Protein AF-A0AAD3NLC2-F1 (afdb_monomer)

Foldseek 3Di:
DFWWWKKWFQDFDQFDKDKWWKADDAAAPAQKKWKKKWWFDDQQIWMWIWIWHGHHHPDFIKTWIWTGGGNDIPRIDIDTDPDRSNPGIWMWMWGDDQFWTFTDINNHTPDIDGPVVVVVDGDRGDGTIMTMIIMGGDDDDDDPHDPMDIDDPDPGMDIDD

InterPro domains:
  IPR000757 Beta-glucanase-like, N-terminal domain [PF00722] (2-127)
  IPR000757 Beta-glucanase-like, N-terminal domain [PS51762] (1-161)
  IPR008263 Glycoside hydrolase, family 16, active site [PS01034] (47-57)
  IPR013320 Concanavalin A-like lectin/glucanase domain superfamily [SSF49899] (3-128)
  IPR044791 Beta-glucanase/XTH [PTHR31062] (3-128)

Radius of gyration: 15.7 Å; Cα contacts (8 Å, |Δi|>4): 373; chains: 1; bounding box: 37×33×40 Å

pLDDT: mean 82.52, std 20.46, range [28.98, 98.5]

Secondary structure (DSSP, 8-state):
----EEEEEEEEESSEEEEEEEEPPPS--TTEEEEEEEE-SSTT--EEEEEEE--STTSPPEEEEEEEBTTB----EEEE-SS-TTTS-EEEEEEE-SSEEEEEETTEEEEEEE--GGGT---S-SS-EEEEEEEEE-S-----S---EEE-S-S-EEEE-

Mean predicted aligned error: 7.11 Å

Structure (mmCIF, N/CA/C/O backbone):
data_AF-A0AAD3NLC2-F1
#
_entry.id   AF-A0AAD3NLC2-F1
#
loop_
_atom_site.group_PDB
_atom_site.id
_atom_site.type_symbol
_atom_site.label_atom_id
_atom_site.label_alt_id
_atom_site.label_comp_id
_atom_site.label_asym_id
_atom_site.label_entity_id
_atom_site.label_seq_id
_atom_site.pdbx_PDB_ins_code
_atom_site.Cartn_x
_atom_site.Cartn_y
_atom_site.Cartn_z
_atom_site.occupancy
_atom_site.B_iso_or_equiv
_atom_site.auth_seq_id
_atom_site.auth_comp_id
_atom_site.auth_asym_id
_atom_site.auth_atom_id
_atom_site.pdbx_PDB_model_num
ATOM 1 N N . MET A 1 1 ? 18.448 20.908 -5.178 1.00 39.31 1 MET A N 1
ATOM 2 C CA . MET A 1 1 ? 18.043 19.613 -4.591 1.00 39.31 1 MET A CA 1
ATOM 3 C C . MET A 1 1 ? 16.812 19.153 -5.346 1.00 39.31 1 MET A C 1
ATOM 5 O O . MET A 1 1 ? 15.962 19.987 -5.622 1.00 39.31 1 MET A O 1
ATOM 9 N N . LYS A 1 2 ? 16.760 17.896 -5.780 1.00 51.91 2 LYS A N 1
ATOM 10 C CA . LYS A 1 2 ? 15.581 17.334 -6.442 1.00 51.91 2 LYS A CA 1
ATOM 11 C C . LYS A 1 2 ? 14.773 16.610 -5.362 1.00 51.91 2 LYS A C 1
ATOM 13 O O . LYS A 1 2 ? 15.322 15.718 -4.727 1.00 51.91 2 LYS A O 1
ATOM 18 N N . THR A 1 3 ? 13.558 17.072 -5.086 1.00 70.81 3 THR A N 1
ATOM 19 C CA . THR A 1 3 ? 12.681 16.549 -4.025 1.00 70.81 3 THR A CA 1
ATOM 20 C C . THR A 1 3 ? 11.804 15.420 -4.564 1.00 70.81 3 THR A C 1
ATOM 22 O O . THR A 1 3 ? 11.655 15.284 -5.775 1.00 70.81 3 THR A O 1
ATOM 25 N N . GLY A 1 4 ? 11.255 14.583 -3.680 1.00 71.38 4 GLY A N 1
ATOM 26 C CA . GLY A 1 4 ? 10.175 13.661 -4.043 1.00 71.38 4 GLY A CA 1
ATOM 27 C C . GLY A 1 4 ? 8.871 14.403 -4.357 1.00 71.38 4 GLY A C 1
ATOM 28 O O . GLY A 1 4 ? 8.844 15.629 -4.424 1.00 71.38 4 GLY A O 1
ATOM 29 N N . SER A 1 5 ? 7.781 13.660 -4.529 1.00 79.00 5 SER A N 1
ATOM 30 C CA . SER A 1 5 ? 6.429 14.224 -4.644 1.00 79.00 5 SER A CA 1
ATOM 31 C C . SER A 1 5 ? 5.412 13.266 -4.027 1.00 79.00 5 SER A C 1
ATOM 33 O O . SER A 1 5 ? 5.659 12.055 -3.956 1.00 79.00 5 SER A O 1
ATOM 35 N N . GLY A 1 6 ? 4.283 13.798 -3.565 1.00 76.69 6 GLY A N 1
ATOM 36 C CA . GLY A 1 6 ? 3.194 13.008 -3.012 1.00 76.69 6 GLY A CA 1
ATOM 37 C C . GLY A 1 6 ? 1.830 13.642 -3.236 1.00 76.69 6 GLY A C 1
ATOM 38 O O . GLY A 1 6 ? 1.691 14.706 -3.830 1.00 76.69 6 GLY A O 1
ATOM 39 N N . PHE A 1 7 ? 0.793 12.970 -2.766 1.00 78.50 7 PHE A N 1
ATOM 40 C CA . PHE A 1 7 ? -0.560 13.509 -2.695 1.00 78.50 7 PHE A CA 1
ATOM 41 C C . PHE A 1 7 ? -1.355 12.727 -1.655 1.00 78.50 7 PHE A C 1
ATOM 43 O O . PHE A 1 7 ? -0.994 11.605 -1.301 1.00 78.50 7 PHE A O 1
ATOM 50 N N . GLN A 1 8 ? -2.441 13.317 -1.175 1.00 79.50 8 GLN A N 1
ATOM 51 C CA . GLN A 1 8 ? -3.323 12.701 -0.188 1.00 79.50 8 GLN A CA 1
ATOM 52 C C . GLN A 1 8 ? -4.790 12.837 -0.590 1.00 79.50 8 GLN A C 1
ATOM 54 O O . GLN A 1 8 ? -5.142 13.732 -1.362 1.00 79.50 8 GLN A O 1
ATOM 59 N N . SER A 1 9 ? -5.660 11.967 -0.087 1.00 76.56 9 SER A N 1
ATOM 60 C CA . SER A 1 9 ? -7.101 12.127 -0.250 1.00 76.56 9 SER A CA 1
ATOM 61 C C . SER A 1 9 ? -7.591 13.391 0.458 1.00 76.56 9 SER A C 1
ATOM 63 O O . SER A 1 9 ? -7.038 13.825 1.465 1.00 76.56 9 SER A O 1
ATOM 65 N N . LYS A 1 10 ? -8.646 14.002 -0.084 1.00 75.56 10 LYS A N 1
ATOM 66 C CA . LYS A 1 10 ? -9.325 15.149 0.539 1.00 75.56 10 LYS A CA 1
ATOM 67 C C . LYS A 1 10 ? -10.147 14.736 1.754 1.00 75.56 10 LYS A C 1
ATOM 69 O O . LYS A 1 10 ? -10.275 15.510 2.692 1.00 75.56 10 LYS A O 1
ATOM 74 N N . ASN A 1 11 ? -10.712 13.535 1.690 1.00 81.25 11 ASN A N 1
ATOM 75 C CA . ASN A 1 11 ? -11.538 12.962 2.740 1.00 81.25 11 ASN A CA 1
ATOM 76 C C . ASN A 1 11 ? -10.776 11.844 3.444 1.00 81.25 11 ASN A C 1
ATOM 78 O O . ASN A 1 11 ? -9.894 11.208 2.855 1.00 81.25 11 ASN A O 1
ATOM 82 N N . GLU A 1 12 ? -11.180 11.582 4.675 1.00 85.88 12 GLU A N 1
ATOM 83 C CA . GLU A 1 12 ? -10.773 10.412 5.437 1.00 85.88 12 GLU A CA 1
ATOM 84 C C . GLU A 1 12 ? -11.895 9.375 5.413 1.00 85.88 12 GLU A C 1
ATOM 86 O O . GLU A 1 12 ? -13.075 9.716 5.288 1.00 85.88 12 GLU A O 1
ATOM 91 N N . TYR A 1 13 ? -11.523 8.107 5.537 1.00 85.62 13 TYR A N 1
ATOM 92 C CA . TYR A 1 13 ? -12.453 6.991 5.439 1.00 85.62 13 TYR A CA 1
ATOM 93 C C . TYR A 1 13 ? -12.248 6.030 6.603 1.00 85.62 13 TYR A C 1
ATOM 95 O O . TYR A 1 13 ? -11.131 5.840 7.080 1.00 85.62 13 TYR A O 1
ATOM 103 N N . LEU A 1 14 ? -13.332 5.400 7.046 1.00 90.38 14 LEU A N 1
ATOM 104 C CA . LEU A 1 14 ? -13.279 4.255 7.943 1.00 90.38 14 LEU A CA 1
ATOM 105 C C . LEU A 1 14 ? -13.833 3.062 7.176 1.00 90.38 14 LEU A C 1
ATOM 107 O O . LEU A 1 14 ? -15.037 3.007 6.925 1.00 90.38 14 LEU A O 1
ATOM 111 N N . PHE A 1 15 ? -12.941 2.144 6.803 1.00 92.25 15 PHE A N 1
ATOM 112 C CA . PHE A 1 15 ? -13.198 1.063 5.852 1.00 92.25 15 PHE A CA 1
ATOM 113 C C . PHE A 1 15 ? -13.434 1.536 4.413 1.00 92.25 15 PHE A C 1
ATOM 115 O O . PHE A 1 15 ? -13.763 2.689 4.134 1.00 92.25 15 PHE A O 1
ATOM 122 N N . GLY A 1 16 ? -13.257 0.614 3.474 1.00 91.44 16 GLY A N 1
ATOM 123 C CA . GLY A 1 16 ? -13.475 0.858 2.059 1.00 91.44 16 GLY A CA 1
ATOM 124 C C . GLY A 1 16 ? -12.827 -0.195 1.174 1.00 91.44 16 GLY A C 1
ATOM 125 O O . GLY A 1 16 ? -12.077 -1.057 1.633 1.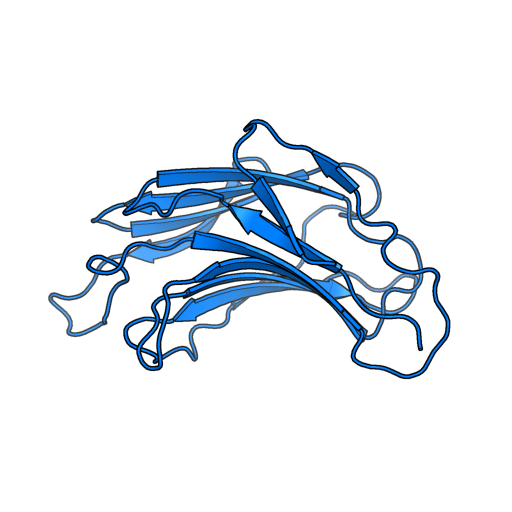00 91.44 16 GLY A O 1
ATOM 126 N N . ASN A 1 17 ? -13.120 -0.095 -0.118 1.00 92.19 17 ASN A N 1
ATOM 127 C CA . ASN A 1 17 ? -12.296 -0.699 -1.152 1.00 92.19 17 ASN A CA 1
ATOM 128 C C . ASN A 1 17 ? -11.560 0.425 -1.881 1.00 92.19 17 ASN A C 1
ATOM 130 O O . ASN A 1 17 ? -12.191 1.386 -2.327 1.00 92.19 17 ASN A O 1
ATOM 134 N N . ILE A 1 18 ? -10.238 0.324 -1.943 1.00 90.38 18 ILE A N 1
ATOM 135 C CA . ILE A 1 18 ? -9.381 1.350 -2.510 1.00 90.38 18 ILE A CA 1
ATOM 136 C C . ILE A 1 18 ? -8.515 0.721 -3.596 1.00 90.38 18 ILE A C 1
ATOM 138 O O . ILE A 1 18 ? -7.575 -0.021 -3.315 1.00 90.38 18 ILE A O 1
ATOM 142 N N . ASP A 1 19 ? -8.828 1.061 -4.840 1.00 88.75 19 ASP A N 1
ATOM 143 C CA . ASP A 1 19 ? -8.189 0.522 -6.035 1.00 88.75 19 ASP A CA 1
ATOM 144 C C . ASP A 1 19 ? -7.252 1.544 -6.673 1.00 88.75 19 ASP A C 1
ATOM 146 O O . ASP A 1 19 ? -7.628 2.705 -6.867 1.00 88.75 19 ASP A O 1
ATOM 150 N N . MET A 1 20 ? -6.046 1.107 -7.052 1.00 85.50 20 MET A N 1
ATOM 151 C CA . MET A 1 20 ? -5.090 1.966 -7.740 1.00 85.50 20 MET A CA 1
ATOM 152 C C . MET A 1 20 ? -4.350 1.327 -8.901 1.00 85.50 20 MET A C 1
ATOM 154 O O . MET A 1 20 ? -3.689 0.315 -8.742 1.00 85.50 20 MET A O 1
ATOM 158 N N . GLN A 1 21 ? -4.364 1.996 -10.057 1.00 88.75 21 GLN A N 1
ATOM 159 C CA . GLN A 1 21 ? -3.485 1.668 -11.173 1.00 88.75 21 GLN A CA 1
ATOM 160 C C . GLN A 1 21 ? -2.144 2.395 -11.057 1.00 88.75 21 GLN A C 1
ATOM 162 O O . GLN A 1 21 ? -2.096 3.634 -11.056 1.00 88.75 21 GLN A O 1
ATOM 167 N N . ILE A 1 22 ? -1.064 1.617 -10.996 1.00 90.25 22 ILE A N 1
ATOM 168 C CA . ILE A 1 22 ? 0.309 2.103 -10.834 1.00 90.25 22 ILE A CA 1
ATOM 169 C C . ILE A 1 22 ? 1.183 1.472 -11.917 1.00 90.25 22 ILE A C 1
ATOM 171 O O . ILE A 1 22 ? 1.107 0.265 -12.147 1.00 90.25 22 ILE A O 1
ATOM 175 N N . LYS A 1 23 ? 2.023 2.292 -12.552 1.00 92.94 23 LYS A N 1
ATOM 176 C CA . LYS A 1 23 ? 3.147 1.838 -13.377 1.00 92.94 23 LYS A CA 1
ATOM 177 C C . LYS A 1 23 ? 4.454 2.364 -12.789 1.00 92.94 23 LYS A C 1
ATOM 179 O O . LYS A 1 23 ? 4.598 3.580 -12.628 1.00 92.94 23 LYS A O 1
ATOM 184 N N . LEU A 1 24 ? 5.372 1.461 -12.451 1.00 92.00 24 LEU A N 1
ATOM 185 C CA . LEU A 1 24 ? 6.617 1.777 -11.744 1.00 92.00 24 LEU A CA 1
ATOM 186 C C . LEU A 1 24 ? 7.699 2.345 -12.675 1.00 92.00 24 LEU A C 1
ATOM 188 O O . LEU A 1 24 ? 7.569 2.336 -13.899 1.00 92.00 24 LEU A O 1
ATOM 192 N N . VAL A 1 25 ? 8.766 2.887 -12.079 1.00 89.81 25 VAL A N 1
ATOM 193 C CA . VAL A 1 25 ? 9.864 3.536 -12.810 1.00 89.81 25 VAL A CA 1
ATOM 194 C C . VAL A 1 25 ? 10.673 2.486 -13.586 1.00 89.81 25 VAL A C 1
ATOM 196 O O . VAL A 1 25 ? 11.212 1.575 -12.961 1.00 89.81 25 VAL A O 1
ATOM 199 N N . PRO A 1 26 ? 10.811 2.607 -14.919 1.00 90.69 26 PRO A N 1
ATOM 200 C CA . PRO A 1 26 ? 11.628 1.687 -15.704 1.00 90.69 26 PRO A CA 1
ATOM 201 C C . PRO A 1 26 ? 13.129 1.961 -15.536 1.00 90.69 26 PRO A C 1
ATOM 203 O O . PRO A 1 26 ? 13.548 3.077 -15.219 1.00 90.69 26 PRO A O 1
ATOM 206 N N . GLY A 1 27 ? 13.953 0.959 -15.849 1.00 93.06 27 GLY A N 1
ATOM 207 C CA . GLY A 1 27 ? 15.412 1.067 -15.789 1.00 93.06 27 GLY A CA 1
ATOM 208 C C . GLY A 1 27 ? 15.941 1.029 -14.356 1.00 93.06 27 GLY A C 1
ATOM 209 O O . GLY A 1 27 ? 15.444 0.271 -13.531 1.00 93.06 27 GLY A O 1
ATOM 210 N N . ASN A 1 28 ? 16.972 1.824 -14.064 1.00 90.69 28 ASN A N 1
ATOM 211 C CA . ASN A 1 28 ? 17.558 1.860 -12.728 1.00 90.69 28 ASN A CA 1
ATOM 212 C C . ASN A 1 28 ? 16.641 2.666 -11.803 1.00 90.69 28 ASN A C 1
ATOM 214 O O . ASN A 1 28 ? 16.451 3.863 -11.995 1.00 90.69 28 ASN A O 1
ATOM 218 N N . SER A 1 29 ? 16.092 2.020 -10.788 1.00 89.31 29 SER A N 1
ATOM 219 C CA . SER A 1 29 ? 15.251 2.636 -9.766 1.00 89.31 29 SER A CA 1
ATOM 220 C C . SER A 1 29 ? 15.800 2.397 -8.357 1.00 89.31 29 SER A C 1
ATOM 222 O O . SER A 1 29 ? 15.117 2.671 -7.368 1.00 89.31 29 SER A O 1
ATOM 224 N N . ALA A 1 30 ? 17.050 1.938 -8.244 1.00 87.94 30 ALA A N 1
ATOM 225 C CA . ALA A 1 30 ? 17.685 1.614 -6.977 1.00 87.94 30 ALA A CA 1
ATOM 226 C C . ALA A 1 30 ? 17.640 2.798 -6.000 1.00 87.94 30 ALA A C 1
ATOM 228 O O . ALA A 1 30 ? 17.997 3.938 -6.326 1.00 87.94 30 ALA A O 1
ATOM 229 N N . GLY A 1 31 ? 17.192 2.512 -4.777 1.00 85.06 31 GLY A N 1
ATOM 230 C CA . GLY A 1 31 ? 17.033 3.511 -3.722 1.00 85.06 31 GLY A CA 1
ATOM 231 C C . GLY A 1 31 ? 15.812 4.417 -3.885 1.00 85.06 31 GLY A C 1
ATOM 232 O O . GLY A 1 31 ? 15.731 5.419 -3.181 1.00 85.06 31 GLY A O 1
ATOM 233 N N . THR A 1 32 ? 14.887 4.110 -4.798 1.00 85.75 32 THR A N 1
ATOM 234 C CA . THR A 1 32 ? 13.559 4.740 -4.833 1.00 85.75 32 THR A CA 1
ATOM 235 C C . THR A 1 32 ? 12.537 3.864 -4.122 1.00 85.75 32 THR A C 1
ATOM 237 O O . THR A 1 32 ? 12.583 2.638 -4.231 1.00 85.75 32 THR A O 1
ATOM 240 N N . VAL A 1 33 ? 11.605 4.506 -3.421 1.00 89.44 33 VAL A N 1
ATOM 241 C CA . VAL A 1 33 ? 10.428 3.851 -2.848 1.00 89.44 33 VAL A CA 1
ATOM 242 C C . VAL A 1 33 ? 9.195 4.533 -3.409 1.00 89.44 33 VAL A C 1
ATOM 244 O O . VAL A 1 33 ? 9.034 5.752 -3.307 1.00 89.44 33 VAL A O 1
ATOM 247 N N . THR A 1 34 ? 8.337 3.735 -4.035 1.00 90.31 34 THR A N 1
ATOM 248 C CA . THR A 1 34 ? 6.992 4.160 -4.424 1.00 90.31 34 THR A CA 1
ATOM 249 C C . THR A 1 34 ? 6.025 3.652 -3.374 1.00 90.31 34 THR A C 1
ATOM 251 O O . THR A 1 34 ? 5.835 2.447 -3.276 1.00 90.31 34 THR A O 1
ATOM 254 N N . ALA A 1 35 ? 5.420 4.545 -2.600 1.00 89.38 35 ALA A N 1
ATOM 255 C CA . ALA A 1 35 ? 4.493 4.187 -1.538 1.00 89.38 35 ALA A CA 1
ATOM 256 C C . ALA A 1 35 ? 3.055 4.563 -1.914 1.00 89.38 35 ALA A C 1
ATOM 258 O O . ALA A 1 35 ? 2.766 5.688 -2.344 1.00 89.38 35 ALA A O 1
ATOM 259 N N . TYR A 1 36 ? 2.153 3.611 -1.715 1.00 86.94 36 TYR A N 1
ATOM 260 C CA . TYR A 1 36 ? 0.712 3.783 -1.719 1.00 86.94 36 TYR A CA 1
ATOM 261 C C . TYR A 1 36 ? 0.190 3.250 -0.387 1.00 86.94 36 TYR A C 1
ATOM 263 O O . TYR A 1 36 ? 0.194 2.046 -0.163 1.00 86.94 36 TYR A O 1
ATOM 271 N N . TYR A 1 37 ? -0.262 4.150 0.482 1.00 89.81 37 TYR A N 1
ATOM 272 C CA . TYR A 1 37 ? -0.641 3.783 1.834 1.00 89.81 37 TYR A CA 1
ATOM 273 C C . TYR A 1 37 ? -1.883 4.522 2.323 1.00 89.81 37 TYR A C 1
ATOM 275 O O . TYR A 1 37 ? -2.385 5.477 1.722 1.00 89.81 37 TYR A O 1
ATOM 283 N N . LEU A 1 38 ? -2.416 4.019 3.418 1.00 90.00 38 LEU A N 1
ATOM 284 C CA . LEU A 1 38 ? -3.534 4.561 4.169 1.00 90.00 38 LEU A CA 1
ATOM 285 C C . LEU A 1 38 ? -2.989 4.794 5.571 1.00 90.00 38 LEU A C 1
ATOM 287 O O . LEU A 1 38 ? -2.553 3.827 6.170 1.00 90.00 38 LEU A O 1
ATOM 291 N N . SER A 1 39 ? -3.000 6.026 6.086 1.00 92.25 39 SER A N 1
ATOM 292 C CA . SER A 1 39 ? -2.531 6.329 7.450 1.00 92.25 39 SER A CA 1
ATOM 293 C C . SER A 1 39 ? -3.482 7.268 8.206 1.00 92.25 39 SER A C 1
ATOM 295 O O . SER A 1 39 ? -3.999 8.238 7.628 1.00 92.25 39 SER A O 1
ATOM 297 N N . SER A 1 40 ? -3.762 6.968 9.477 1.00 91.44 40 SER A N 1
ATOM 298 C CA . SER A 1 40 ? -4.424 7.907 10.392 1.00 91.44 40 SER A CA 1
ATOM 299 C C . SER A 1 40 ? -3.419 8.910 10.971 1.00 91.44 40 SER A C 1
ATOM 301 O O . SER A 1 40 ? -2.209 8.799 10.794 1.00 91.44 40 SER A O 1
ATOM 303 N N . GLN A 1 41 ? -3.912 9.947 11.645 1.00 87.50 41 GLN A N 1
ATOM 304 C CA . GLN A 1 41 ? -3.051 10.972 12.237 1.00 87.50 41 GLN A CA 1
ATOM 305 C C . GLN A 1 41 ? -2.635 10.606 13.669 1.00 87.50 41 GLN A C 1
ATOM 307 O O . GLN A 1 41 ? -3.411 10.033 14.431 1.00 87.50 41 GLN A O 1
ATOM 312 N N . GLY A 1 42 ? -1.438 11.039 14.073 1.00 87.75 42 GLY A N 1
ATOM 313 C CA . GLY A 1 42 ? -0.958 10.961 15.456 1.00 87.75 42 GLY A CA 1
ATOM 314 C C . GLY A 1 42 ? 0.054 9.843 15.734 1.00 87.75 42 GLY A C 1
ATOM 315 O O . GLY A 1 42 ? 0.449 9.076 14.861 1.00 87.75 42 GLY A O 1
ATOM 316 N N . ASN A 1 43 ? 0.513 9.774 16.986 1.00 87.00 43 ASN A N 1
ATOM 317 C CA . ASN A 1 43 ? 1.614 8.883 17.381 1.00 87.00 43 ASN A CA 1
ATOM 318 C C . ASN A 1 43 ? 1.206 7.405 17.465 1.00 87.00 43 ASN A C 1
ATOM 320 O O . ASN A 1 43 ? 2.062 6.534 17.393 1.00 87.00 43 ASN A O 1
ATOM 324 N N . THR A 1 44 ? -0.088 7.128 17.618 1.00 91.81 44 THR A N 1
ATOM 325 C CA . THR A 1 44 ? -0.665 5.777 17.667 1.00 91.81 44 THR A CA 1
ATOM 326 C C . THR A 1 44 ? -1.459 5.495 16.394 1.00 91.81 44 THR A C 1
ATOM 328 O O . THR A 1 44 ? -2.576 4.976 16.458 1.00 91.81 44 THR A O 1
ATOM 331 N N . HIS A 1 45 ? -0.937 5.932 15.249 1.00 92.69 45 HIS A N 1
ATOM 332 C CA . HIS A 1 45 ? -1.644 5.820 13.981 1.00 92.69 45 HIS A CA 1
ATOM 333 C C . HIS A 1 45 ? -1.865 4.355 13.590 1.00 92.69 45 HIS A C 1
ATOM 335 O O . HIS A 1 45 ? -1.095 3.457 13.942 1.00 92.69 45 HIS A O 1
ATOM 341 N N . ASP A 1 46 ? -2.951 4.122 12.870 1.00 95.38 46 ASP A N 1
ATOM 342 C CA . ASP A 1 46 ? -3.140 2.909 12.094 1.00 95.38 46 ASP A CA 1
ATOM 343 C C . ASP A 1 46 ? -2.656 3.194 10.667 1.00 95.38 46 ASP A C 1
ATOM 345 O O . ASP A 1 46 ? -2.949 4.260 10.121 1.00 95.38 46 ASP A O 1
ATOM 349 N N . GLU A 1 47 ? -1.931 2.257 10.060 1.00 95.62 47 GLU A N 1
ATOM 350 C CA . GLU A 1 47 ? -1.401 2.416 8.703 1.00 95.62 47 GLU A CA 1
ATOM 351 C C . GLU A 1 47 ? -1.404 1.096 7.926 1.00 95.62 47 GLU A C 1
ATOM 353 O O . GLU A 1 47 ? -1.274 0.016 8.503 1.00 95.62 47 GLU A O 1
ATOM 358 N N . ILE A 1 48 ? -1.654 1.171 6.619 1.00 96.75 48 ILE A N 1
ATOM 359 C CA . ILE A 1 48 ? -1.742 0.022 5.717 1.00 96.75 48 ILE A CA 1
ATOM 360 C C . ILE A 1 48 ? -0.989 0.352 4.430 1.00 96.75 48 ILE A C 1
ATOM 362 O O . ILE A 1 48 ? -1.413 1.233 3.677 1.00 96.75 48 ILE A O 1
ATOM 366 N N . ASP A 1 49 ? 0.076 -0.401 4.154 1.00 96.19 49 ASP A N 1
ATOM 367 C CA . ASP A 1 49 ? 1.088 -0.006 3.173 1.00 96.19 49 ASP A CA 1
ATOM 368 C C . ASP A 1 49 ? 1.181 -0.947 1.980 1.00 96.19 49 ASP A C 1
ATOM 370 O O . ASP A 1 49 ? 1.250 -2.167 2.135 1.00 96.19 49 ASP A O 1
ATOM 374 N N . PHE A 1 50 ? 1.285 -0.363 0.791 1.00 96.62 50 PHE A N 1
ATOM 375 C CA . PHE A 1 50 ? 2.030 -0.913 -0.333 1.00 96.62 50 PHE A CA 1
ATOM 376 C C . PHE A 1 50 ? 3.281 -0.063 -0.549 1.00 96.62 50 PHE A C 1
ATOM 378 O O . PHE A 1 50 ? 3.183 1.140 -0.801 1.00 96.62 50 PHE A O 1
ATOM 385 N N . GLU A 1 51 ? 4.450 -0.691 -0.556 1.00 96.00 51 GLU A N 1
ATOM 386 C CA . GLU A 1 51 ? 5.700 -0.034 -0.930 1.00 96.00 51 GLU A CA 1
ATOM 387 C C . GLU A 1 51 ? 6.400 -0.837 -2.020 1.00 96.00 51 GLU A C 1
ATOM 389 O O . GLU A 1 51 ? 6.576 -2.046 -1.910 1.00 96.00 51 GLU A O 1
ATOM 394 N N . PHE A 1 52 ? 6.823 -0.175 -3.089 1.00 96.31 52 PHE A N 1
ATOM 395 C CA . PHE A 1 52 ? 7.582 -0.802 -4.163 1.00 96.31 52 PHE A CA 1
ATOM 396 C C . PHE A 1 52 ? 9.019 -0.315 -4.098 1.00 96.31 52 PHE A C 1
ATOM 398 O O . PHE A 1 52 ? 9.298 0.863 -4.352 1.00 96.31 52 PHE A O 1
ATOM 405 N N . LEU A 1 53 ? 9.920 -1.233 -3.760 1.00 94.00 53 LEU A N 1
ATOM 406 C CA . LEU A 1 53 ? 11.343 -0.961 -3.655 1.00 94.00 53 LEU A CA 1
ATOM 407 C C . LEU A 1 53 ? 11.984 -1.098 -5.032 1.00 94.00 53 LEU A C 1
ATOM 409 O O . LEU A 1 53 ? 12.021 -2.190 -5.606 1.00 94.00 53 LEU A O 1
ATOM 413 N N . GLY A 1 54 ? 12.469 0.025 -5.558 1.00 90.50 54 GLY A N 1
ATOM 414 C CA . GLY A 1 54 ? 13.194 0.054 -6.819 1.00 90.50 54 GLY A CA 1
ATOM 415 C C . GLY A 1 54 ? 14.575 -0.580 -6.715 1.00 90.50 54 GLY A C 1
ATOM 416 O O . GLY A 1 54 ? 15.197 -0.604 -5.650 1.00 90.50 54 GLY A O 1
ATOM 417 N N . ASN A 1 55 ? 15.062 -1.076 -7.847 1.00 93.00 55 ASN A N 1
ATOM 418 C CA . ASN A 1 55 ? 16.268 -1.887 -7.928 1.00 93.00 55 ASN A CA 1
ATOM 419 C C . ASN A 1 55 ? 17.161 -1.470 -9.107 1.00 93.00 55 ASN A C 1
ATOM 421 O O . ASN A 1 55 ? 16.827 -0.563 -9.874 1.00 93.00 55 ASN A O 1
ATOM 425 N N . LEU A 1 56 ? 18.339 -2.082 -9.227 1.00 93.06 56 LEU A N 1
ATOM 426 C CA . LEU A 1 56 ? 19.218 -1.874 -10.375 1.00 93.06 56 LEU A CA 1
ATOM 427 C C . LEU A 1 56 ? 18.547 -2.370 -11.664 1.00 93.06 56 LEU A C 1
ATOM 429 O O . LEU A 1 56 ? 17.689 -3.250 -11.643 1.00 93.06 56 LEU A O 1
ATOM 433 N N . SER A 1 57 ? 18.943 -1.803 -12.807 1.00 91.50 57 SER A N 1
ATOM 434 C CA . SER A 1 57 ? 18.414 -2.224 -14.109 1.00 91.50 57 SER A CA 1
ATOM 435 C C . SER A 1 57 ? 18.595 -3.730 -14.318 1.00 91.50 57 SER A C 1
ATOM 437 O O . SER A 1 57 ? 19.724 -4.215 -14.301 1.00 91.50 57 SER A O 1
ATOM 439 N N . GLY A 1 58 ? 17.500 -4.436 -14.599 1.00 91.31 58 GLY A N 1
ATOM 440 C CA . GLY A 1 58 ? 17.495 -5.883 -14.833 1.00 91.31 58 GLY A CA 1
ATOM 441 C C . GLY A 1 58 ? 17.187 -6.722 -13.591 1.00 91.31 58 GLY A C 1
ATOM 442 O O . GLY A 1 58 ? 16.823 -7.885 -13.748 1.00 91.31 58 GLY A O 1
ATOM 443 N N . ASP A 1 59 ? 17.248 -6.135 -12.393 1.00 95.31 59 ASP A N 1
ATOM 444 C CA . ASP A 1 59 ? 16.843 -6.798 -11.157 1.00 95.31 59 ASP A CA 1
ATOM 445 C C . ASP A 1 59 ? 15.358 -6.530 -10.849 1.00 95.31 59 ASP A C 1
ATOM 447 O O . ASP A 1 59 ? 14.842 -5.444 -11.139 1.00 95.31 59 ASP A O 1
ATOM 451 N N . PRO A 1 60 ? 14.637 -7.499 -10.255 1.00 96.56 60 PRO A N 1
ATOM 452 C CA . PRO A 1 60 ? 13.213 -7.353 -9.996 1.00 96.56 60 PRO A CA 1
ATOM 453 C C . PRO A 1 60 ? 12.932 -6.316 -8.902 1.00 96.56 60 PRO A C 1
ATOM 455 O O . PRO A 1 60 ? 13.673 -6.183 -7.922 1.00 96.56 60 PRO A O 1
ATOM 458 N N . TYR A 1 61 ? 11.798 -5.633 -9.051 1.00 96.88 61 TYR A N 1
ATOM 459 C CA . TYR A 1 61 ? 11.170 -4.878 -7.971 1.00 96.88 61 TYR A CA 1
ATOM 460 C C . TYR A 1 61 ? 10.717 -5.814 -6.847 1.00 96.88 61 TYR A C 1
ATOM 462 O O . TYR A 1 61 ? 10.280 -6.940 -7.102 1.00 96.88 61 TYR A O 1
ATOM 470 N N . ILE A 1 62 ? 10.739 -5.307 -5.616 1.00 96.94 62 ILE A N 1
ATOM 471 C CA . ILE A 1 62 ? 10.143 -5.980 -4.459 1.00 96.94 62 ILE A CA 1
ATOM 472 C C . ILE A 1 62 ? 8.929 -5.170 -4.015 1.00 96.94 62 ILE A C 1
ATOM 474 O O . ILE A 1 62 ? 9.036 -3.968 -3.769 1.00 96.94 62 ILE A O 1
ATOM 478 N N . MET A 1 63 ? 7.776 -5.826 -3.914 1.00 97.75 63 MET A N 1
ATOM 479 C CA . MET A 1 63 ? 6.580 -5.250 -3.310 1.00 97.75 63 MET A CA 1
ATOM 480 C C . MET A 1 63 ? 6.541 -5.619 -1.830 1.00 97.75 63 MET A C 1
ATOM 482 O O . MET A 1 63 ? 6.535 -6.794 -1.470 1.00 97.75 63 MET A O 1
ATOM 486 N N . HIS A 1 64 ? 6.497 -4.610 -0.979 1.00 97.69 64 HIS A N 1
ATOM 487 C CA . HIS A 1 64 ? 6.324 -4.712 0.457 1.00 97.69 64 HIS A CA 1
ATOM 488 C C . HIS A 1 64 ? 4.886 -4.378 0.824 1.00 97.69 64 HIS A C 1
ATOM 490 O O . HIS A 1 64 ? 4.254 -3.510 0.221 1.00 97.69 64 HIS A O 1
ATOM 496 N N . THR A 1 65 ? 4.390 -5.063 1.846 1.00 98.19 65 THR A N 1
ATOM 497 C CA . THR A 1 65 ? 3.160 -4.686 2.537 1.00 98.19 65 THR A CA 1
ATOM 498 C C . THR A 1 65 ? 3.414 -4.614 4.027 1.00 98.19 65 THR A C 1
ATOM 500 O O . THR A 1 65 ? 4.135 -5.461 4.560 1.00 98.19 65 THR A O 1
ATOM 503 N N . ASN A 1 66 ? 2.787 -3.665 4.708 1.00 97.75 66 ASN A N 1
ATOM 504 C CA . ASN A 1 66 ? 2.835 -3.565 6.160 1.00 97.75 66 ASN A CA 1
ATOM 505 C C . ASN A 1 66 ? 1.478 -3.137 6.720 1.00 97.75 66 ASN A C 1
ATOM 507 O O . ASN A 1 66 ? 0.597 -2.685 5.985 1.00 97.75 66 ASN A O 1
ATOM 511 N N . ILE A 1 67 ? 1.288 -3.392 8.012 1.00 97.69 67 ILE A N 1
ATOM 512 C CA . ILE A 1 67 ? 0.084 -3.008 8.743 1.00 97.69 67 ILE A CA 1
ATOM 513 C C . ILE A 1 67 ? 0.515 -2.538 10.126 1.00 97.69 67 ILE A C 1
ATOM 515 O O . ILE A 1 67 ? 0.953 -3.352 10.948 1.00 97.69 67 ILE A O 1
ATOM 519 N N . PHE A 1 68 ? 0.336 -1.250 10.385 1.00 96.56 68 PHE A N 1
ATOM 520 C CA . PHE A 1 68 ? 0.426 -0.657 11.708 1.00 96.56 68 PHE A CA 1
ATOM 521 C C . PHE A 1 68 ? -0.956 -0.624 12.341 1.00 96.56 68 PHE A C 1
ATOM 523 O O . PHE A 1 68 ? -1.942 -0.258 11.698 1.00 96.56 68 PHE A O 1
ATOM 530 N N . SER A 1 69 ? -1.028 -0.986 13.618 1.00 95.62 69 SER A N 1
ATOM 531 C CA . SER A 1 69 ? -2.210 -0.712 14.420 1.00 95.62 69 SER A CA 1
ATOM 532 C C . SER A 1 69 ? -1.819 -0.144 15.771 1.00 95.62 69 SER A C 1
ATOM 534 O O . SER A 1 69 ? -0.960 -0.705 16.448 1.00 95.62 69 SER A O 1
ATOM 536 N N . GLN A 1 70 ? -2.444 0.971 16.148 1.00 93.19 70 GLN A N 1
ATOM 537 C CA . GLN A 1 70 ? -2.147 1.715 17.375 1.00 93.19 70 GLN A CA 1
ATOM 538 C C . GLN A 1 70 ? -0.665 2.122 17.498 1.00 93.19 70 GLN A C 1
ATOM 540 O O . GLN A 1 70 ? -0.113 2.155 18.593 1.00 93.19 70 GLN A O 1
ATOM 545 N N . GLY A 1 71 ? -0.019 2.450 16.374 1.00 92.25 71 GLY A N 1
ATOM 546 C CA . GLY A 1 71 ? 1.404 2.799 16.291 1.00 92.25 71 GLY A CA 1
ATOM 547 C C . GLY A 1 71 ? 2.355 1.600 16.226 1.00 92.25 71 GLY A C 1
ATOM 548 O O . GLY A 1 71 ? 3.549 1.784 16.009 1.00 92.25 71 GLY A O 1
ATOM 549 N N . GLU A 1 72 ? 1.849 0.374 16.365 1.00 93.50 72 GLU A N 1
ATOM 550 C CA . GLU A 1 72 ? 2.662 -0.840 16.327 1.00 93.50 72 GLU A CA 1
ATOM 551 C C . GLU A 1 72 ? 2.617 -1.472 14.937 1.00 93.5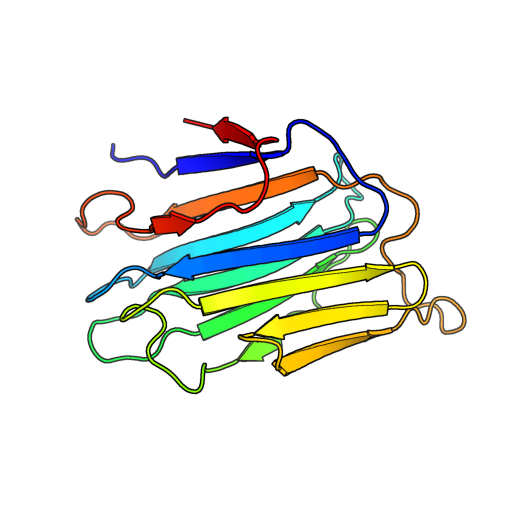0 72 GLU A C 1
ATOM 553 O O . GLU A 1 72 ? 1.558 -1.935 14.510 1.00 93.50 72 GLU A O 1
ATOM 558 N N . GLY A 1 73 ? 3.761 -1.517 14.251 1.00 92.62 73 GLY A N 1
ATOM 559 C CA . GLY A 1 73 ? 3.957 -2.162 12.945 1.00 92.62 73 GLY A CA 1
ATOM 560 C C . GLY A 1 73 ? 4.617 -3.536 13.060 1.00 92.62 73 GLY A C 1
ATOM 561 O O . GLY A 1 73 ? 4.109 -4.410 13.764 1.00 92.62 73 GLY A O 1
ATOM 562 N N . ASN A 1 74 ? 5.755 -3.716 12.374 1.00 93.56 74 ASN A N 1
ATOM 563 C CA . ASN A 1 74 ? 6.540 -4.960 12.311 1.00 93.56 74 ASN A CA 1
ATOM 564 C C . ASN A 1 74 ? 5.755 -6.154 11.740 1.00 93.56 74 ASN A C 1
ATOM 566 O O . ASN A 1 74 ? 5.857 -7.290 12.216 1.00 93.56 74 ASN A O 1
ATOM 570 N N . ARG A 1 75 ? 4.899 -5.889 10.748 1.00 96.25 75 ARG A N 1
ATOM 571 C CA . ARG A 1 75 ? 4.094 -6.899 10.050 1.00 96.25 75 ARG A CA 1
ATOM 572 C C . ARG A 1 75 ? 4.453 -6.927 8.570 1.00 96.25 75 ARG A C 1
ATOM 574 O O . ARG A 1 75 ? 3.574 -7.134 7.733 1.00 96.25 75 ARG A O 1
ATOM 581 N N . GLU A 1 76 ? 5.712 -6.696 8.232 1.00 97.31 76 GLU A N 1
ATOM 582 C CA . GLU A 1 76 ? 6.176 -6.605 6.856 1.00 97.31 76 GLU A CA 1
ATOM 583 C C . GLU A 1 76 ? 6.063 -7.962 6.153 1.00 97.31 76 GLU A C 1
ATOM 585 O O . GLU A 1 76 ? 6.392 -9.015 6.702 1.00 97.31 76 GLU A O 1
ATOM 590 N N . GLN A 1 77 ? 5.612 -7.942 4.902 1.00 98.31 77 GLN A N 1
ATOM 591 C CA . GLN A 1 77 ? 5.715 -9.078 3.989 1.00 98.31 77 GLN A CA 1
ATOM 592 C C . GLN A 1 77 ? 6.216 -8.590 2.638 1.00 98.31 77 GLN A C 1
ATOM 594 O O . GLN A 1 77 ? 5.788 -7.534 2.172 1.00 98.31 77 GLN A O 1
ATOM 599 N N . GLN A 1 78 ? 7.109 -9.363 2.022 1.00 97.88 78 GLN A N 1
ATOM 600 C CA . GLN A 1 78 ? 7.750 -9.034 0.753 1.00 97.88 78 GLN A CA 1
ATOM 601 C C . GLN A 1 78 ? 7.362 -10.037 -0.327 1.00 97.88 78 GLN A C 1
ATOM 603 O O . GLN A 1 78 ? 7.292 -11.241 -0.074 1.00 97.88 78 GLN A O 1
ATOM 608 N N . PHE A 1 79 ? 7.159 -9.537 -1.540 1.00 97.69 79 PHE A N 1
ATOM 609 C CA . PHE A 1 79 ? 6.734 -10.322 -2.688 1.00 97.69 79 PHE A CA 1
ATOM 610 C C . PHE A 1 79 ? 7.489 -9.887 -3.941 1.00 97.69 79 PHE A C 1
ATOM 612 O O . PHE A 1 79 ? 7.667 -8.693 -4.192 1.00 97.69 79 PHE A O 1
ATOM 619 N N . TYR A 1 80 ? 7.859 -10.861 -4.768 1.00 97.88 80 TYR A N 1
ATOM 620 C CA . TYR A 1 80 ? 8.143 -10.606 -6.175 1.00 97.88 80 TYR A CA 1
ATOM 621 C C . TYR A 1 80 ? 6.839 -10.651 -6.967 1.00 97.88 80 TYR A C 1
ATOM 623 O O . TYR A 1 80 ? 5.973 -11.489 -6.708 1.00 97.88 80 TYR A O 1
ATOM 631 N N . LEU A 1 81 ? 6.707 -9.753 -7.939 1.00 97.25 81 LEU A N 1
ATOM 632 C CA . LEU A 1 81 ? 5.573 -9.741 -8.857 1.00 97.25 81 LEU A CA 1
ATOM 633 C C . LEU A 1 81 ? 5.817 -10.733 -9.998 1.00 97.25 81 LEU A C 1
ATOM 635 O O . LEU A 1 81 ? 6.947 -10.935 -10.437 1.00 97.25 81 LEU A O 1
ATOM 639 N N . TRP A 1 82 ? 4.746 -11.351 -10.495 1.00 97.81 82 TRP A N 1
ATOM 640 C CA . TRP A 1 82 ? 4.793 -12.321 -11.600 1.00 97.81 82 TRP A CA 1
ATOM 641 C C . TRP A 1 82 ? 4.810 -11.660 -12.991 1.00 97.81 82 TRP A C 1
ATOM 643 O O . TRP A 1 82 ? 4.542 -12.309 -14.001 1.00 97.81 82 TRP A O 1
ATOM 653 N N . PHE A 1 83 ? 5.104 -10.363 -13.042 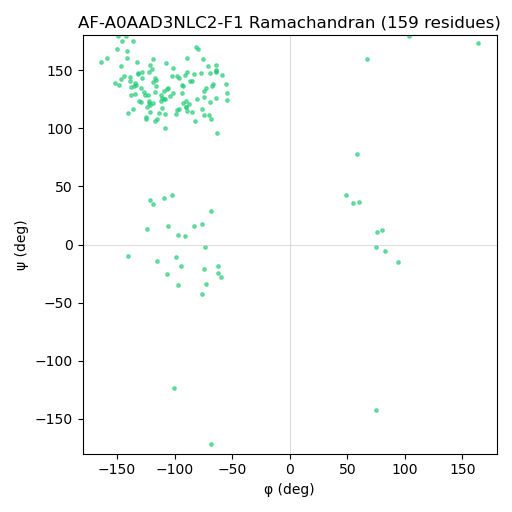1.00 97.62 83 PHE A N 1
ATOM 654 C CA . PHE A 1 83 ? 5.165 -9.527 -14.236 1.00 97.62 83 PHE A CA 1
ATOM 655 C C . PHE A 1 83 ? 6.187 -8.401 -14.029 1.00 97.62 83 PHE A C 1
ATOM 657 O O . PHE A 1 83 ? 6.634 -8.164 -12.908 1.00 97.62 83 PHE A O 1
ATOM 664 N N . ASP A 1 84 ? 6.540 -7.693 -15.105 1.00 96.69 84 ASP A N 1
ATOM 665 C CA . ASP A 1 84 ? 7.333 -6.462 -15.037 1.00 96.69 84 ASP A CA 1
ATOM 666 C C . ASP A 1 84 ? 6.414 -5.264 -14.713 1.00 96.69 84 ASP A C 1
ATOM 668 O O . ASP A 1 84 ? 5.674 -4.812 -15.592 1.00 96.69 84 ASP A O 1
ATOM 672 N N . PRO A 1 85 ? 6.449 -4.712 -13.484 1.00 96.00 85 PRO A N 1
A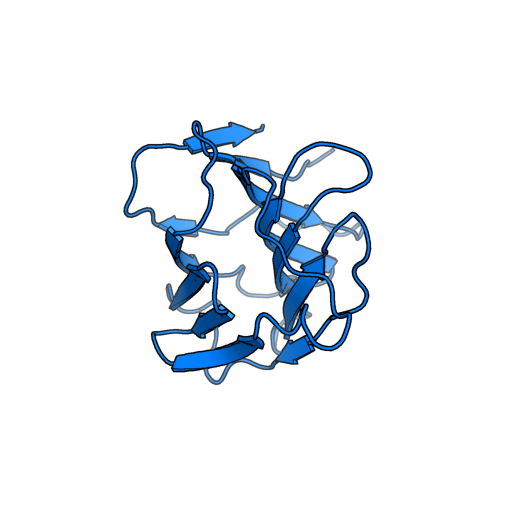TOM 673 C CA . PRO A 1 85 ? 5.553 -3.630 -13.069 1.00 96.00 85 PRO A CA 1
ATOM 674 C C . PRO A 1 85 ? 5.899 -2.268 -13.694 1.00 96.00 85 PRO A C 1
ATOM 676 O O . PRO A 1 85 ? 5.230 -1.270 -13.410 1.00 96.00 85 PRO A O 1
ATOM 679 N N . THR A 1 86 ? 6.965 -2.191 -14.496 1.00 94.88 86 THR A N 1
ATOM 680 C CA . THR A 1 86 ? 7.389 -0.978 -15.210 1.00 94.88 86 THR A CA 1
ATOM 681 C C . THR A 1 86 ? 6.836 -0.915 -16.637 1.00 94.88 86 THR A C 1
ATOM 683 O O . THR A 1 86 ? 6.772 0.168 -17.230 1.00 94.88 86 THR A O 1
ATOM 686 N N . ALA A 1 87 ? 6.402 -2.057 -17.183 1.00 95.69 87 ALA A N 1
ATOM 687 C CA . ALA A 1 87 ? 5.966 -2.186 -18.570 1.00 95.69 87 ALA A CA 1
ATOM 688 C C . ALA A 1 87 ? 4.566 -1.595 -18.810 1.00 95.69 87 ALA A C 1
ATOM 690 O O . ALA A 1 87 ? 4.363 -0.873 -19.790 1.00 95.69 87 ALA A O 1
ATOM 691 N N . ASP A 1 88 ? 3.618 -1.832 -17.900 1.00 95.12 88 ASP A N 1
ATOM 692 C CA . ASP A 1 88 ? 2.253 -1.305 -17.985 1.00 95.12 88 ASP A CA 1
ATOM 693 C C . ASP A 1 88 ? 1.668 -0.980 -16.598 1.00 95.12 88 ASP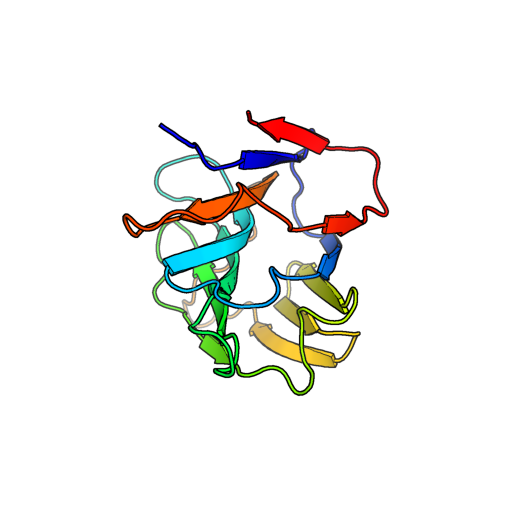 A C 1
ATOM 695 O O . ASP A 1 88 ? 2.306 -1.171 -15.564 1.00 95.12 88 ASP A O 1
ATOM 699 N N . PHE A 1 89 ? 0.468 -0.407 -16.574 1.00 93.94 89 PHE A N 1
ATOM 700 C CA . PHE A 1 89 ? -0.292 -0.191 -15.352 1.00 93.94 89 PHE A CA 1
ATOM 701 C C . PHE A 1 89 ? -0.884 -1.501 -14.838 1.00 93.94 89 PHE A C 1
ATOM 703 O O . PHE A 1 89 ? -1.590 -2.192 -15.567 1.00 93.94 89 PHE A O 1
ATOM 710 N N . HIS A 1 90 ? -0.698 -1.749 -13.546 1.00 96.44 90 HIS A N 1
ATOM 711 C CA . HIS A 1 90 ? -1.311 -2.858 -12.816 1.00 96.44 90 HIS A CA 1
ATOM 712 C C . HIS A 1 90 ? -2.174 -2.326 -11.674 1.00 96.44 90 HIS A C 1
ATOM 714 O O . HIS A 1 90 ? -1.909 -1.235 -11.154 1.00 96.44 90 HIS A O 1
ATOM 720 N N . SER A 1 91 ? -3.227 -3.058 -11.304 1.00 95.44 91 SER A N 1
ATOM 721 C CA . SER A 1 91 ? -4.134 -2.654 -10.230 1.00 95.44 91 SER A CA 1
ATOM 722 C C . SER A 1 91 ? -3.671 -3.200 -8.882 1.00 95.44 91 SER A C 1
ATOM 724 O O . SER A 1 91 ? -3.575 -4.411 -8.706 1.00 95.44 91 SER A O 1
ATOM 726 N N . TYR A 1 92 ? -3.466 -2.314 -7.919 1.00 96.19 92 TYR A N 1
ATOM 727 C CA . TYR A 1 92 ? -3.147 -2.623 -6.533 1.00 96.19 92 TYR A CA 1
ATOM 728 C C . TYR A 1 92 ? -4.323 -2.186 -5.669 1.00 96.19 92 TYR A C 1
ATOM 730 O O . TYR A 1 92 ? -4.633 -0.994 -5.577 1.00 96.19 92 TYR A O 1
ATOM 738 N N . SER A 1 93 ? -5.001 -3.162 -5.080 1.00 95.69 93 SER A N 1
ATOM 739 C CA . SER A 1 93 ? -6.291 -2.971 -4.424 1.00 95.69 93 SER A CA 1
ATOM 740 C C . SER A 1 93 ? -6.204 -3.328 -2.954 1.00 95.69 93 SER A C 1
ATOM 742 O O . SER A 1 93 ? -5.596 -4.338 -2.586 1.00 95.69 93 SER A O 1
ATOM 744 N N . LEU A 1 94 ? -6.856 -2.521 -2.122 1.00 95.62 94 LEU A N 1
ATOM 745 C CA . LEU A 1 94 ? -7.019 -2.789 -0.707 1.00 95.62 94 LEU A CA 1
ATOM 746 C C . LEU A 1 94 ? -8.500 -2.855 -0.344 1.00 95.62 94 LEU A C 1
ATOM 748 O O . LEU A 1 94 ? -9.191 -1.838 -0.354 1.00 95.62 94 LEU A O 1
ATOM 752 N N . LEU A 1 95 ? -8.958 -4.039 0.056 1.00 96.25 95 LEU A N 1
ATOM 753 C CA . LEU A 1 95 ? -10.215 -4.178 0.779 1.00 96.25 95 LEU A CA 1
ATOM 754 C C . LEU A 1 95 ? -9.922 -4.067 2.272 1.00 96.25 95 LEU A C 1
ATOM 756 O O . LEU A 1 95 ? -9.238 -4.923 2.823 1.00 96.25 95 LEU A O 1
ATOM 760 N N . TRP A 1 96 ? -10.483 -3.062 2.927 1.00 96.88 96 TRP A N 1
ATOM 761 C CA . TRP A 1 96 ? -10.403 -2.879 4.370 1.00 96.88 96 TRP A CA 1
ATOM 762 C C . TRP A 1 96 ? -11.814 -2.792 4.943 1.00 96.88 96 TRP A C 1
ATOM 764 O O . TRP A 1 96 ? -12.584 -1.906 4.584 1.00 96.88 96 TRP A O 1
ATOM 774 N N . ASN A 1 97 ? -12.182 -3.727 5.814 1.00 96.25 97 ASN A N 1
ATOM 775 C CA . ASN A 1 97 ? -13.492 -3.767 6.469 1.00 96.25 97 ASN A CA 1
ATOM 776 C C . ASN A 1 97 ? -13.350 -4.240 7.930 1.00 96.25 97 ASN A C 1
ATOM 778 O O . ASN A 1 97 ? -12.235 -4.527 8.356 1.00 96.25 97 ASN A O 1
ATOM 782 N N . PRO A 1 98 ? -14.419 -4.337 8.737 1.00 96.56 98 PRO A N 1
ATOM 783 C CA . PRO A 1 98 ? -14.284 -4.763 10.132 1.00 96.56 98 PRO A CA 1
ATOM 784 C C . PRO A 1 98 ? -13.734 -6.186 10.332 1.00 96.56 98 PRO A C 1
ATOM 786 O O . PRO A 1 98 ? -13.307 -6.516 11.436 1.00 96.56 98 PRO A O 1
ATOM 789 N N . GLN A 1 99 ? -13.773 -7.039 9.304 1.00 97.5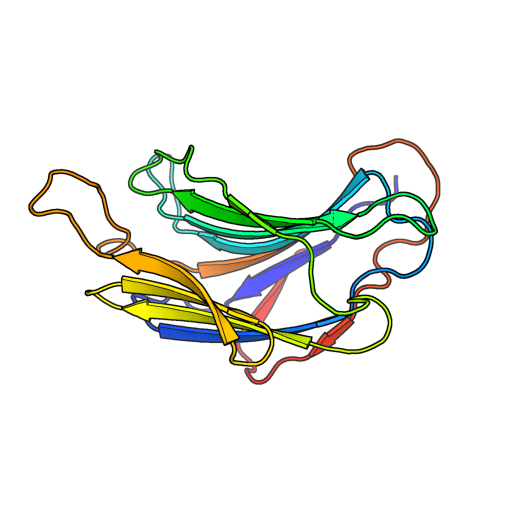6 99 GLN A N 1
ATOM 790 C CA . GLN A 1 99 ? -13.386 -8.448 9.383 1.00 97.56 99 GLN A CA 1
ATOM 791 C C . GLN A 1 99 ? -11.956 -8.706 8.906 1.00 97.56 99 GLN A C 1
ATOM 793 O O . GLN A 1 99 ? -11.309 -9.620 9.414 1.00 97.56 99 GLN A O 1
ATOM 798 N N . GLN A 1 100 ? -11.475 -7.970 7.902 1.00 98.00 100 GLN A N 1
ATOM 799 C CA . GLN A 1 100 ? -10.157 -8.192 7.313 1.00 98.00 100 GLN A CA 1
ATOM 800 C C . GLN A 1 100 ? -9.651 -7.018 6.469 1.00 98.00 100 GLN A C 1
ATOM 802 O O . GLN A 1 100 ? -10.423 -6.239 5.901 1.00 98.00 100 GLN A O 1
ATOM 807 N N . ILE A 1 101 ? -8.327 -6.983 6.332 1.00 98.44 101 ILE A N 1
ATOM 808 C CA . ILE A 1 101 ? -7.591 -6.240 5.316 1.00 98.44 101 ILE A CA 1
ATOM 809 C C . ILE A 1 101 ? -7.106 -7.249 4.274 1.00 98.44 101 ILE A C 1
ATOM 811 O O . ILE A 1 101 ? -6.474 -8.248 4.621 1.00 98.44 101 ILE A O 1
ATOM 815 N N . MET A 1 102 ? -7.379 -7.004 2.998 1.00 98.50 102 MET A N 1
ATOM 816 C CA . MET A 1 102 ? -6.924 -7.842 1.893 1.00 98.50 102 MET A CA 1
ATOM 817 C C . MET A 1 102 ? -6.243 -6.993 0.827 1.00 98.50 102 MET A C 1
ATOM 819 O O . MET A 1 102 ? -6.849 -6.089 0.255 1.00 98.50 102 MET A O 1
ATOM 823 N N . PHE A 1 103 ? -4.994 -7.345 0.543 1.00 98.50 103 PHE A N 1
ATOM 824 C CA . PHE A 1 103 ? -4.169 -6.767 -0.508 1.00 98.50 103 PHE A CA 1
ATOM 825 C C . PHE A 1 103 ? -4.316 -7.628 -1.755 1.00 98.50 103 PHE A C 1
ATOM 827 O O . PHE A 1 103 ? -4.165 -8.852 -1.677 1.00 98.50 103 PHE A O 1
ATOM 834 N N . SER A 1 104 ? -4.585 -7.006 -2.897 1.00 98.38 104 SER A N 1
ATOM 835 C CA . SER A 1 104 ? -4.685 -7.701 -4.181 1.00 98.38 104 SER A CA 1
ATOM 836 C C . SER A 1 104 ? -3.874 -7.003 -5.264 1.00 98.38 104 SER A C 1
ATOM 838 O O . SER A 1 104 ? -3.777 -5.777 -5.274 1.00 98.38 104 SER A O 1
ATOM 840 N N . VAL A 1 105 ? -3.329 -7.794 -6.187 1.00 98.31 105 VAL A N 1
ATOM 841 C CA . VAL A 1 105 ? -2.642 -7.332 -7.400 1.00 98.31 105 VAL A CA 1
AT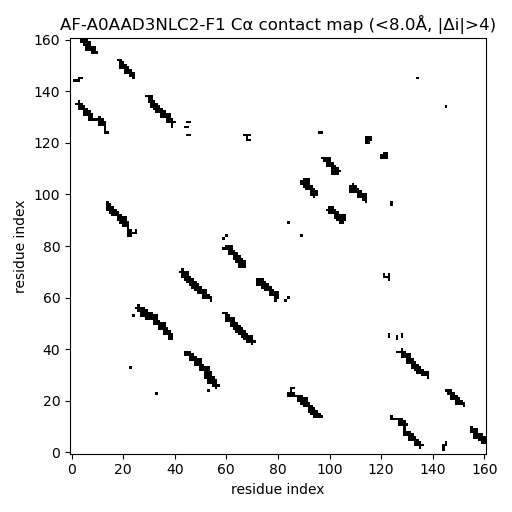OM 842 C C . VAL A 1 105 ? -3.360 -7.931 -8.604 1.00 98.31 105 VAL A C 1
ATOM 844 O O . VAL A 1 105 ? -3.528 -9.147 -8.675 1.00 98.31 105 VAL A O 1
ATOM 847 N N . ASP A 1 106 ? -3.848 -7.087 -9.511 1.00 97.44 106 ASP A N 1
ATOM 848 C CA . ASP A 1 106 ? -4.686 -7.472 -10.660 1.00 97.44 106 ASP A CA 1
ATOM 849 C C . ASP A 1 106 ? -5.854 -8.398 -10.274 1.00 97.44 106 ASP A C 1
ATOM 851 O O . ASP A 1 106 ? -6.136 -9.405 -10.922 1.00 97.44 106 ASP A O 1
ATOM 855 N N . GLY A 1 107 ? -6.511 -8.085 -9.152 1.00 96.94 107 GLY A N 1
ATOM 856 C CA . GLY A 1 107 ? -7.615 -8.876 -8.600 1.00 96.94 107 GLY A CA 1
ATOM 857 C C . GLY A 1 107 ? -7.204 -10.186 -7.913 1.00 96.94 107 GLY A C 1
ATOM 858 O O . GLY A 1 107 ? -8.065 -10.862 -7.355 1.00 96.94 107 GLY A O 1
ATOM 859 N N . THR A 1 108 ? -5.915 -10.540 -7.901 1.00 98.00 108 THR A N 1
AT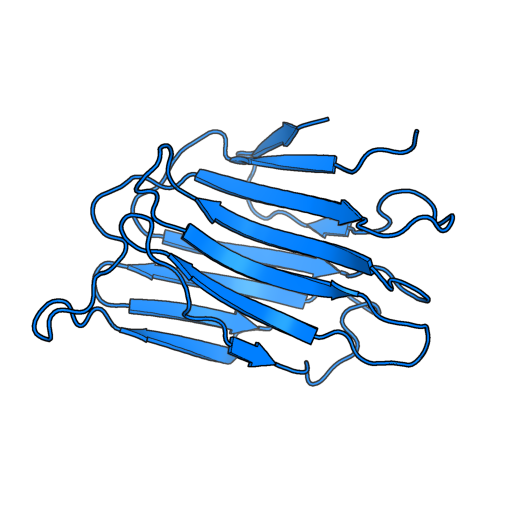OM 860 C CA . THR A 1 108 ? -5.389 -11.720 -7.200 1.00 98.00 108 THR A CA 1
ATOM 861 C C . THR A 1 108 ? -4.995 -11.349 -5.768 1.00 98.00 108 THR A C 1
ATOM 863 O O . THR A 1 108 ? -4.097 -10.520 -5.598 1.00 98.00 108 THR A O 1
ATOM 866 N N . PRO A 1 109 ? -5.605 -11.943 -4.723 1.00 98.00 109 PRO A N 1
ATOM 867 C CA . PRO A 1 109 ? -5.210 -11.687 -3.341 1.00 98.00 109 PRO A CA 1
ATOM 868 C C . PRO A 1 109 ? -3.782 -12.171 -3.073 1.00 98.00 109 PRO A C 1
ATOM 870 O O . PRO A 1 109 ? -3.469 -13.340 -3.288 1.00 98.00 109 PRO A O 1
ATOM 873 N N . VAL A 1 110 ? -2.929 -11.282 -2.567 1.00 98.31 110 VAL A N 1
ATOM 874 C CA . VAL A 1 110 ? -1.527 -11.587 -2.219 1.00 98.31 110 VAL A CA 1
ATOM 875 C C . VAL A 1 110 ? -1.305 -11.671 -0.712 1.00 98.31 110 VAL A C 1
ATOM 877 O O . VAL A 1 110 ? -0.409 -12.374 -0.253 1.00 98.31 110 VAL A O 1
ATOM 880 N N . ARG A 1 111 ? -2.146 -10.990 0.075 1.00 98.50 111 ARG A N 1
ATOM 881 C CA . ARG A 1 111 ? -2.091 -11.002 1.538 1.00 98.50 111 ARG A CA 1
ATOM 882 C C . ARG A 1 111 ? -3.472 -10.761 2.131 1.00 98.50 111 ARG A C 1
ATOM 884 O O . ARG A 1 111 ? -4.198 -9.877 1.682 1.00 98.50 111 ARG A O 1
ATOM 891 N N . VAL A 1 112 ? -3.792 -11.501 3.191 1.00 98.31 112 VAL A N 1
ATOM 892 C CA . VAL A 1 112 ? -4.979 -11.279 4.025 1.00 98.31 112 VAL A CA 1
ATOM 893 C C . VAL A 1 112 ? -4.548 -11.144 5.479 1.00 98.31 112 VAL A C 1
ATOM 895 O O . VAL A 1 112 ? -3.844 -12.003 6.008 1.00 98.31 112 VAL A O 1
ATOM 898 N N . PHE A 1 113 ? -5.000 -10.082 6.134 1.00 98.12 113 PHE A N 1
ATOM 899 C CA . PHE A 1 113 ? -4.858 -9.861 7.564 1.00 98.12 113 PHE A CA 1
ATOM 900 C C . PHE A 1 113 ? -6.245 -9.815 8.192 1.00 98.12 113 PHE A C 1
ATOM 902 O O . PHE A 1 113 ? -7.007 -8.871 7.987 1.00 98.12 113 PHE A O 1
ATOM 909 N N . LYS A 1 114 ? -6.596 -10.879 8.910 1.00 97.88 114 LYS A N 1
ATOM 910 C CA . LYS A 1 114 ? -7.897 -10.995 9.568 1.00 97.88 114 LYS A CA 1
ATOM 911 C C . LYS A 1 114 ? -7.917 -10.150 10.834 1.00 97.88 114 LYS A C 1
ATOM 913 O O . LYS A 1 114 ? -6.900 -10.030 11.514 1.00 97.88 114 LYS A O 1
ATOM 918 N N . ASN A 1 115 ? -9.086 -9.614 11.158 1.00 97.25 115 ASN A N 1
ATOM 919 C CA . ASN A 1 115 ? -9.333 -9.079 12.482 1.00 97.25 115 ASN A CA 1
ATOM 920 C C . ASN A 1 115 ? -9.352 -10.247 13.482 1.00 97.25 115 ASN A C 1
ATOM 922 O O . ASN A 1 115 ? -10.284 -11.050 13.478 1.00 97.25 115 ASN A O 1
ATOM 926 N N . SER A 1 116 ? -8.303 -10.320 14.299 1.00 96.75 116 SER A N 1
ATOM 927 C CA . SER A 1 116 ? -8.113 -11.316 15.357 1.00 96.75 116 SER A CA 1
ATOM 928 C C . SER A 1 116 ? -7.959 -10.636 16.722 1.00 96.75 116 SER A C 1
ATOM 930 O O . SER A 1 116 ? -7.120 -11.025 17.539 1.00 96.75 116 SER A O 1
ATOM 932 N N . GLU A 1 117 ? -8.723 -9.568 16.963 1.00 95.12 117 GLU A N 1
ATOM 933 C CA . GLU A 1 117 ? -8.730 -8.864 18.252 1.00 95.12 117 GLU A CA 1
ATOM 934 C C . GLU A 1 117 ? -9.151 -9.769 19.418 1.00 95.12 117 GLU A C 1
ATOM 936 O O . GLU A 1 117 ? -8.701 -9.570 20.544 1.00 95.12 117 GLU A O 1
ATOM 941 N N . ASP A 1 118 ? -9.958 -10.799 19.153 1.00 95.56 118 ASP A N 1
ATOM 942 C CA . ASP A 1 118 ? -10.312 -11.855 20.108 1.00 95.56 118 ASP A CA 1
ATOM 943 C C . ASP A 1 118 ? -9.096 -12.673 20.579 1.00 95.56 118 ASP A C 1
ATOM 945 O O . ASP A 1 118 ? -9.099 -13.211 21.686 1.00 95.56 118 ASP A O 1
ATOM 949 N N . LEU A 1 119 ? -8.034 -12.711 19.771 1.00 95.56 119 LEU A N 1
ATOM 950 C CA . LEU A 1 119 ? -6.735 -13.303 20.091 1.00 95.56 119 LEU A CA 1
ATOM 951 C C . LEU A 1 119 ? -5.706 -12.262 20.570 1.00 95.56 119 LEU A C 1
ATOM 953 O O . LEU A 1 119 ? -4.528 -12.584 20.715 1.00 95.56 119 LEU A O 1
ATOM 957 N N . GLY A 1 120 ? -6.129 -11.016 20.806 1.00 94.44 120 GLY A N 1
ATOM 958 C CA . GLY A 1 120 ? -5.271 -9.930 21.285 1.00 94.44 120 GLY A CA 1
ATOM 959 C C . GLY A 1 120 ? -4.417 -9.259 20.205 1.00 94.44 120 GLY A C 1
ATOM 960 O O . GLY A 1 120 ? -3.513 -8.493 20.537 1.00 94.44 120 GLY A O 1
ATOM 961 N N . VAL A 1 121 ? -4.679 -9.517 18.920 1.00 94.56 121 VAL A N 1
ATOM 962 C CA . VAL A 1 121 ? -3.982 -8.843 17.815 1.00 94.56 121 VAL A CA 1
ATOM 963 C C . VAL A 1 121 ? -4.742 -7.572 17.445 1.00 94.56 121 VAL A C 1
ATOM 965 O O . VAL A 1 121 ? -5.870 -7.642 16.964 1.00 94.56 121 VAL A O 1
ATOM 968 N N . ALA A 1 122 ? -4.116 -6.413 17.660 1.00 95.06 122 ALA A N 1
ATOM 969 C CA . ALA A 1 122 ? -4.702 -5.120 17.313 1.00 95.06 122 ALA A CA 1
ATOM 970 C C . ALA A 1 122 ? -5.034 -5.019 15.813 1.00 95.06 122 ALA A C 1
ATOM 972 O O . ALA A 1 122 ? -4.317 -5.558 14.962 1.00 95.06 122 ALA A O 1
ATOM 973 N N . TYR A 1 123 ? -6.122 -4.311 15.506 1.00 96.62 123 TYR A N 1
ATOM 974 C CA . TYR A 1 123 ? -6.655 -4.176 14.157 1.00 96.62 123 TYR A CA 1
ATOM 975 C C . TYR A 1 123 ? -7.093 -2.725 13.860 1.00 96.62 123 TYR A C 1
ATOM 977 O O . TYR A 1 123 ? -7.791 -2.125 14.686 1.00 96.62 123 TYR A O 1
ATOM 985 N N . PRO A 1 124 ? -6.766 -2.167 12.674 1.00 94.06 124 PRO A N 1
ATOM 986 C CA . PRO A 1 124 ? -7.239 -0.850 12.238 1.00 94.06 124 PRO A CA 1
ATOM 987 C C . PRO A 1 124 ? -8.767 -0.803 12.082 1.00 94.06 124 PRO A C 1
ATOM 989 O O . PRO A 1 124 ? -9.308 -1.209 11.053 1.00 94.06 124 PRO A O 1
ATOM 992 N N . LYS A 1 125 ? -9.503 -0.333 13.095 1.00 92.06 125 LYS A N 1
ATOM 993 C CA . LYS A 1 125 ? -10.981 -0.230 13.023 1.00 92.06 125 LYS A CA 1
ATOM 994 C C . LYS A 1 125 ? -11.615 1.009 13.640 1.00 92.06 125 LYS A C 1
ATOM 996 O O . LYS A 1 125 ? -12.819 1.190 13.481 1.00 92.06 125 LYS A O 1
ATOM 1001 N N . ASN A 1 126 ? -10.855 1.815 14.376 1.00 86.88 126 ASN A N 1
ATOM 1002 C CA . ASN A 1 126 ? -11.418 2.913 15.168 1.00 86.88 126 ASN A CA 1
ATOM 1003 C C . ASN A 1 126 ? -10.967 4.298 14.692 1.00 86.88 126 ASN A C 1
ATOM 1005 O O . ASN A 1 126 ? -11.556 5.292 15.107 1.00 86.88 126 ASN A O 1
ATOM 1009 N N . GLN A 1 127 ? -9.934 4.376 13.853 1.00 85.50 127 GLN A N 1
ATOM 1010 C CA . GLN A 1 127 ? -9.399 5.635 13.346 1.00 85.50 127 GLN A CA 1
ATOM 1011 C C . GLN A 1 127 ? -9.790 5.808 11.883 1.00 85.50 127 GLN A C 1
ATOM 1013 O O . GLN A 1 127 ? -9.664 4.876 11.088 1.00 85.50 127 GLN A O 1
ATOM 1018 N N . THR A 1 128 ? -10.270 6.999 11.527 1.00 73.50 128 THR A N 1
ATOM 1019 C CA . THR A 1 128 ? -10.405 7.375 10.123 1.00 73.50 128 THR A CA 1
ATOM 1020 C C . THR A 1 128 ? -9.014 7.503 9.520 1.00 73.50 128 THR A C 1
ATOM 1022 O O . THR A 1 128 ? -8.089 8.040 10.131 1.00 73.50 128 THR A O 1
ATOM 1025 N N . ILE A 1 129 ? -8.859 6.958 8.323 1.00 77.31 129 ILE A N 1
ATOM 1026 C CA . ILE A 1 129 ? -7.591 6.900 7.624 1.00 77.31 129 ILE A CA 1
ATOM 1027 C C . ILE A 1 129 ? -7.696 7.715 6.330 1.00 77.31 129 ILE A C 1
ATOM 1029 O O . ILE A 1 129 ? -8.642 7.564 5.551 1.00 77.31 129 ILE A O 1
ATOM 1033 N N . GLY A 1 130 ? -6.715 8.588 6.097 1.00 59.91 130 GLY A N 1
ATOM 1034 C CA . GLY A 1 130 ? -6.522 9.259 4.815 1.00 59.91 130 GLY A CA 1
ATOM 1035 C C . GLY A 1 130 ? -5.662 8.407 3.880 1.00 59.91 130 GLY A C 1
ATOM 1036 O O . GLY A 1 130 ? -4.682 7.800 4.311 1.00 59.91 130 GLY A O 1
ATOM 1037 N N . GLN A 1 131 ? -5.994 8.374 2.588 1.00 53.66 131 GLN A N 1
ATOM 1038 C CA . GLN A 1 131 ? -5.120 7.779 1.576 1.00 53.66 131 GLN A CA 1
ATOM 1039 C C . GLN A 1 131 ? -3.954 8.732 1.321 1.00 53.66 131 GLN A C 1
ATOM 1041 O O . GLN A 1 131 ? -4.178 9.893 0.993 1.00 53.66 131 GLN A O 1
ATOM 1046 N N . GLN A 1 132 ? -2.721 8.256 1.415 1.00 64.19 132 GLN A N 1
ATOM 1047 C CA . GLN A 1 132 ? -1.520 9.037 1.141 1.00 64.19 132 GLN A CA 1
ATOM 1048 C C . GLN A 1 132 ? -0.620 8.294 0.157 1.00 64.19 132 GLN A C 1
ATOM 1050 O O . GLN A 1 132 ? -0.588 7.065 0.102 1.00 64.19 132 GLN A O 1
ATOM 1055 N N . ARG A 1 133 ? 0.103 9.049 -0.669 1.00 61.16 133 ARG A N 1
ATOM 1056 C CA . ARG A 1 133 ? 1.073 8.499 -1.619 1.00 61.16 133 ARG A CA 1
ATOM 1057 C C . ARG A 1 133 ? 2.313 9.341 -1.652 1.00 61.16 133 ARG A C 1
ATOM 1059 O O . ARG A 1 133 ? 2.245 10.569 -1.577 1.00 61.16 133 ARG A O 1
ATOM 1066 N N . ARG A 1 134 ? 3.444 8.670 -1.812 1.00 57.62 134 ARG A N 1
ATOM 1067 C CA . ARG A 1 134 ? 4.747 9.318 -1.830 1.00 57.62 134 ARG A CA 1
ATOM 1068 C C . ARG A 1 134 ? 5.688 8.552 -2.741 1.00 57.62 134 ARG A C 1
ATOM 1070 O O . ARG A 1 134 ? 5.743 7.331 -2.699 1.00 57.62 134 ARG A O 1
ATOM 1077 N N . CYS A 1 135 ? 6.452 9.278 -3.543 1.00 49.03 135 CYS A N 1
ATOM 1078 C CA . CYS A 1 135 ? 7.674 8.758 -4.137 1.00 49.03 135 CYS A CA 1
ATOM 1079 C C . CYS A 1 135 ? 8.853 9.480 -3.487 1.00 49.03 135 CYS A C 1
ATOM 1081 O O . CYS A 1 135 ? 8.977 10.702 -3.623 1.00 49.03 135 CYS A O 1
ATOM 1083 N N . SER A 1 136 ? 9.715 8.738 -2.798 1.00 50.44 136 SER A N 1
ATOM 1084 C CA . SER A 1 136 ? 10.953 9.243 -2.192 1.00 50.44 136 SER A CA 1
ATOM 1085 C C . SER A 1 136 ? 12.175 8.542 -2.788 1.00 50.44 136 SER A C 1
ATOM 1087 O O . SER A 1 136 ? 12.072 7.481 -3.410 1.00 50.44 136 SER A O 1
ATOM 1089 N N . LYS A 1 137 ? 13.346 9.170 -2.647 1.00 42.00 137 LYS A N 1
ATOM 1090 C CA . LYS A 1 137 ? 14.632 8.599 -3.049 1.00 42.00 137 LYS A CA 1
ATOM 1091 C C . LYS A 1 137 ? 15.634 8.741 -1.909 1.00 42.00 137 LYS A C 1
ATOM 1093 O O . LYS A 1 137 ? 15.939 9.864 -1.521 1.00 42.00 137 LYS A O 1
ATOM 1098 N N . ASP A 1 138 ? 16.200 7.620 -1.475 1.00 43.31 138 ASP A N 1
ATOM 1099 C CA . ASP A 1 138 ? 17.106 7.529 -0.322 1.00 43.31 138 ASP A CA 1
ATOM 1100 C C . ASP A 1 138 ? 18.588 7.337 -0.713 1.00 43.31 138 ASP A C 1
ATOM 1102 O O . ASP A 1 138 ? 19.418 6.981 0.123 1.00 43.31 138 ASP A O 1
ATOM 1106 N N . ARG A 1 139 ? 18.988 7.589 -1.975 1.00 36.78 139 ARG A N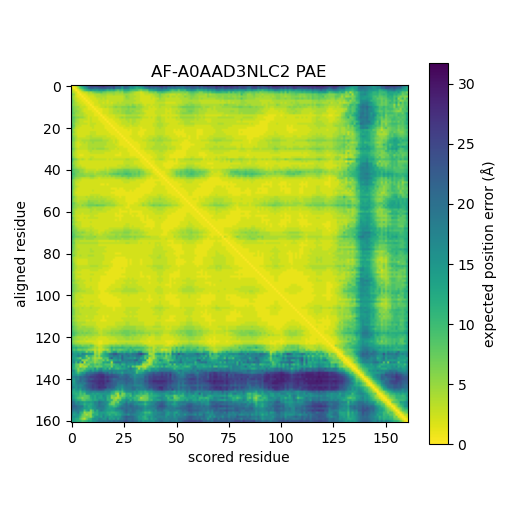 1
ATOM 1107 C CA . ARG A 1 139 ? 20.418 7.550 -2.367 1.00 36.78 139 ARG A CA 1
ATOM 1108 C C . ARG A 1 139 ? 20.830 8.544 -3.468 1.00 36.78 139 ARG A C 1
ATOM 1110 O O . ARG A 1 139 ? 20.091 8.790 -4.418 1.00 36.78 139 ARG A O 1
ATOM 1117 N N . LEU A 1 140 ? 22.044 9.090 -3.321 1.00 29.25 140 LEU A N 1
ATOM 1118 C CA . LEU A 1 140 ? 22.650 10.270 -3.975 1.00 29.25 140 LEU A CA 1
ATOM 1119 C C . LEU A 1 140 ? 22.975 10.191 -5.492 1.00 29.25 140 LEU A C 1
ATOM 1121 O O . LEU A 1 140 ? 23.870 10.901 -5.942 1.00 29.25 140 LEU A O 1
ATOM 1125 N N . GLU A 1 141 ? 22.269 9.418 -6.323 1.00 28.98 141 GLU A N 1
ATOM 1126 C CA . GLU A 1 141 ? 22.564 9.379 -7.775 1.00 28.98 141 GLU A CA 1
ATOM 1127 C C . GLU A 1 141 ? 21.420 9.881 -8.673 1.00 28.98 141 GLU A C 1
ATOM 1129 O O . GLU A 1 141 ? 20.237 9.729 -8.378 1.00 28.98 141 GLU A O 1
ATOM 1134 N N . GLN A 1 142 ? 21.778 10.568 -9.761 1.00 30.22 142 GLN A N 1
ATOM 1135 C CA . GLN A 1 142 ? 20.901 11.397 -10.595 1.00 30.22 142 GLN A CA 1
ATOM 1136 C C . GLN A 1 142 ? 19.973 10.564 -11.494 1.00 30.22 142 GLN A C 1
ATOM 1138 O O . GLN A 1 142 ? 20.418 9.974 -12.469 1.00 30.22 142 GLN A O 1
ATOM 1143 N N . ILE A 1 143 ? 18.665 10.582 -11.215 1.00 36.53 143 ILE A N 1
ATOM 1144 C CA . ILE A 1 143 ? 17.604 10.075 -12.109 1.00 36.53 143 ILE A CA 1
ATOM 1145 C C . ILE A 1 143 ? 16.492 11.139 -12.142 1.00 36.53 143 ILE A C 1
ATOM 1147 O O . ILE A 1 143 ? 16.232 11.750 -11.098 1.00 36.53 143 ILE A O 1
ATOM 1151 N N . PRO A 1 144 ? 15.897 11.468 -13.309 1.00 38.50 144 PRO A N 1
ATOM 1152 C CA . PRO A 1 144 ? 14.816 12.446 -13.399 1.00 38.50 144 PRO A CA 1
ATOM 1153 C C . PRO A 1 144 ? 13.664 12.067 -12.465 1.00 38.50 144 PRO A C 1
ATOM 1155 O O . PRO A 1 144 ? 13.323 10.904 -12.279 1.00 38.50 144 PRO A O 1
ATOM 1158 N N . ILE A 1 145 ? 13.137 13.093 -11.814 1.00 42.09 145 ILE A N 1
ATOM 1159 C CA . ILE A 1 145 ? 12.279 13.008 -10.641 1.00 42.09 145 ILE A CA 1
ATOM 1160 C C . ILE A 1 145 ? 10.931 12.442 -11.075 1.00 42.09 145 ILE A C 1
ATOM 1162 O O . ILE A 1 145 ? 10.196 13.104 -11.797 1.00 42.09 145 ILE A O 1
ATOM 1166 N N . CYS A 1 146 ? 10.649 11.223 -10.624 1.00 51.66 146 CYS A N 1
ATOM 1167 C CA . CYS A 1 146 ? 9.347 10.566 -10.651 1.00 51.66 146 CYS A CA 1
ATOM 1168 C C . CYS A 1 146 ? 8.711 10.409 -12.049 1.00 51.66 146 CYS A C 1
ATOM 1170 O O . CYS A 1 146 ? 7.763 11.096 -12.413 1.00 51.66 146 CYS A O 1
ATOM 1172 N N . GLY A 1 147 ? 9.196 9.428 -12.817 1.00 48.56 147 GLY A N 1
ATOM 1173 C CA . GLY A 1 147 ? 8.515 8.901 -14.011 1.00 48.56 147 GLY A CA 1
ATOM 1174 C C . GLY A 1 147 ? 7.335 7.966 -13.699 1.00 48.56 147 GLY A C 1
ATOM 1175 O O . GLY A 1 147 ? 6.938 7.189 -14.565 1.00 48.56 147 GLY A O 1
ATOM 1176 N N . ILE A 1 148 ? 6.810 7.995 -12.468 1.00 55.41 148 ILE A N 1
ATOM 1177 C CA . ILE A 1 148 ? 5.698 7.144 -12.034 1.00 55.41 148 ILE A CA 1
ATOM 1178 C C . ILE A 1 148 ? 4.403 7.768 -12.518 1.00 55.41 148 ILE A C 1
ATOM 1180 O O . ILE A 1 148 ? 4.100 8.925 -12.219 1.00 55.41 148 ILE A O 1
ATOM 1184 N N . LEU A 1 149 ? 3.624 6.979 -13.247 1.00 52.75 149 LEU A N 1
ATOM 1185 C CA . LEU A 1 149 ? 2.300 7.385 -13.675 1.00 52.75 149 LEU A CA 1
ATOM 1186 C C . LEU A 1 149 ? 1.261 6.731 -12.768 1.00 52.75 149 LEU A C 1
ATOM 1188 O O . LEU A 1 149 ? 1.266 5.518 -12.555 1.00 52.75 149 LEU A O 1
ATOM 1192 N N . TRP A 1 150 ? 0.343 7.555 -12.273 1.00 50.22 150 TRP A N 1
ATOM 1193 C CA . TRP A 1 150 ? -0.795 7.146 -11.459 1.00 50.22 150 TRP A CA 1
ATOM 1194 C C . TRP A 1 150 ? -2.067 7.362 -12.278 1.00 50.22 150 TRP A C 1
ATOM 1196 O O . TRP A 1 150 ? -2.269 8.453 -12.815 1.00 50.22 150 TRP A O 1
ATOM 1206 N N . LYS A 1 151 ? -2.936 6.351 -12.385 1.00 40.47 151 LYS A N 1
ATOM 1207 C CA . LYS A 1 151 ? -4.265 6.505 -13.002 1.00 40.47 151 LYS A CA 1
ATOM 1208 C C . LYS A 1 151 ? -5.349 6.356 -11.949 1.00 40.47 151 LYS A C 1
ATOM 1210 O O . LYS A 1 151 ? -5.428 5.336 -11.275 1.00 40.47 151 LYS A O 1
ATOM 1215 N N . PHE A 1 152 ? -6.190 7.375 -11.823 1.00 46.91 152 PHE A N 1
ATOM 1216 C CA . PHE A 1 152 ? -7.239 7.436 -10.812 1.00 46.91 152 PHE A CA 1
ATOM 1217 C C . PHE A 1 152 ? -8.594 7.018 -11.364 1.00 46.91 152 PHE A C 1
ATOM 1219 O O . PHE A 1 152 ? -8.941 7.366 -12.491 1.00 46.91 152 PHE A O 1
ATOM 1226 N N . GLN A 1 153 ? -9.391 6.365 -10.521 1.00 42.09 153 GLN A N 1
ATOM 1227 C CA . GLN A 1 153 ? -10.834 6.230 -10.732 1.00 42.09 153 GLN A CA 1
ATOM 1228 C C . GLN A 1 153 ? -11.654 7.261 -9.921 1.00 42.09 153 GLN A C 1
ATOM 1230 O O . GLN A 1 153 ? -12.836 7.435 -10.197 1.00 42.09 153 GLN A O 1
ATOM 1235 N N . SER A 1 154 ? -11.041 8.002 -8.980 1.00 42.38 154 SER A N 1
ATOM 1236 C CA . SER A 1 154 ? -11.706 8.980 -8.090 1.00 42.38 154 SER A CA 1
ATOM 1237 C C . SER A 1 154 ? -11.124 10.405 -8.207 1.00 42.38 154 SER A C 1
ATOM 1239 O O . SER A 1 154 ? -9.936 10.582 -8.478 1.00 42.38 154 SER A O 1
ATOM 1241 N N . ARG A 1 155 ? -11.968 11.435 -8.001 1.00 42.66 155 ARG A N 1
ATOM 1242 C CA . ARG A 1 155 ? -11.644 12.879 -8.103 1.00 42.66 155 ARG A CA 1
ATOM 1243 C C . ARG A 1 155 ? -11.168 13.519 -6.781 1.00 42.66 155 ARG A C 1
ATOM 1245 O O . ARG A 1 155 ? -10.976 14.737 -6.723 1.00 42.66 155 ARG A O 1
ATOM 1252 N N . ASP A 1 156 ? -10.950 12.730 -5.731 1.00 48.75 156 ASP A N 1
ATOM 1253 C CA . ASP A 1 156 ? -10.856 13.233 -4.351 1.00 48.75 156 ASP A CA 1
ATOM 1254 C C . ASP A 1 156 ? -9.431 13.344 -3.791 1.00 48.75 156 ASP A C 1
ATOM 1256 O O . ASP A 1 156 ? -9.203 13.006 -2.633 1.00 48.75 156 ASP A O 1
ATOM 1260 N N . MET A 1 157 ? -8.455 13.831 -4.566 1.00 46.44 157 MET A N 1
ATOM 1261 C CA . MET A 1 157 ? -7.064 13.970 -4.086 1.00 46.44 157 MET A CA 1
ATOM 1262 C C . MET A 1 157 ? -6.529 15.399 -4.154 1.00 46.44 157 MET A C 1
ATOM 1264 O O . MET A 1 157 ? -6.987 16.221 -4.952 1.00 46.44 157 MET A O 1
ATOM 1268 N N . LEU A 1 158 ? -5.550 15.676 -3.294 1.00 37.75 158 LEU A N 1
ATOM 1269 C CA . LEU A 1 158 ? -4.813 16.924 -3.146 1.00 37.75 158 LEU A CA 1
ATOM 1270 C C . LEU A 1 158 ? -3.310 16.655 -3.315 1.00 37.75 158 LEU A C 1
ATOM 1272 O O . LEU A 1 158 ? -2.765 15.782 -2.646 1.00 37.75 158 LEU A O 1
ATOM 1276 N N . CYS A 1 159 ? -2.642 17.415 -4.186 1.00 37.59 159 CYS A N 1
ATOM 1277 C CA . CYS A 1 159 ? -1.204 17.290 -4.434 1.00 37.59 159 CYS A CA 1
ATOM 1278 C C . CYS A 1 159 ? -0.374 17.837 -3.257 1.00 37.59 159 CYS A C 1
ATOM 1280 O O . CYS A 1 159 ? -0.654 18.933 -2.773 1.00 37.59 159 CYS A O 1
ATOM 1282 N N . LEU A 1 160 ? 0.651 17.094 -2.838 1.00 42.25 160 LEU A N 1
ATOM 1283 C CA . LEU A 1 160 ? 1.683 17.505 -1.886 1.00 42.25 160 LEU A CA 1
ATOM 1284 C C . LEU A 1 160 ? 2.983 17.703 -2.691 1.00 42.25 160 LEU A C 1
ATOM 1286 O O . LEU A 1 160 ? 3.632 16.732 -3.096 1.00 42.25 160 LEU A O 1
ATOM 1290 N N . LEU A 1 161 ? 3.304 18.962 -3.000 1.00 37.31 161 LEU A N 1
ATOM 1291 C CA . LEU A 1 161 ? 4.549 19.357 -3.675 1.00 37.31 161 LEU A CA 1
ATOM 1292 C C . LEU A 1 161 ? 5.703 19.483 -2.678 1.00 37.31 161 LEU A C 1
ATOM 1294 O O . LEU A 1 161 ? 5.462 20.039 -1.584 1.00 37.31 161 LEU A O 1
#

Solvent-accessible surface area (backbone atoms only — not comparable to full-atom values): 8992 Å² total; per-residue (Å²): 135,89,70,63,47,36,34,32,40,73,58,68,38,72,60,48,76,50,74,38,35,43,21,44,57,63,62,66,26,58,46,29,39,45,36,49,31,33,40,28,81,69,86,52,18,31,33,44,39,39,35,38,40,36,24,52,62,93,52,76,53,39,41,35,33,38,45,24,27,68,49,46,55,96,50,72,48,78,40,76,66,99,61,69,56,44,80,47,73,45,39,46,30,38,40,34,47,90,61,33,40,35,38,22,50,72,85,43,76,78,46,76,48,68,57,40,56,94,77,71,41,77,59,74,74,87,64,54,28,29,43,37,35,39,38,47,70,83,56,101,68,96,67,83,78,74,76,57,51,77,54,77,92,70,90,55,66,44,84,41,124

Organism: Cryptomeria japonica (NCBI:txid3369)

Sequence (161 aa):
MKTGSGFQSKNEYLFGNIDMQIKLVPGNSAGTVTAYYLSSQGNTHDEIDFEFLGNLSGDPYIMHTNIFSQGEGNREQQFYLWFDPTADFHSYSLLWNPQQIMFSVDGTPVRVFKNSEDLGVAYPKNQTIGQQRRCSKDRLEQIPICGILWKFQSRDMLCLL

Nearest PDB structures (foldseek):
  1un1-assembly2_B  TM=9.973E-01  e=4.559E-17  Populus tremula
  2vh9-assembly2_B  TM=9.416E-01  e=1.210E-11  Tropaeolum majus
  5dze-assembly1_A  TM=8.955E-01  e=9.617E-11  Vitis vinifera
  3d6e-assembly1_A  TM=8.749E-01  e=3.362E-09  Bacillus licheniformis
  3vkm-assembly1_A  TM=5.785E-01  e=4.695E-04  Homo sapiens